Protein AF-A0A936C9P0-F1 (afdb_monomer)

pLDDT: mean 77.78, std 17.89, range [32.5, 94.75]

Foldseek 3Di:
DDDDDPPDLEDPDPPDPDDDDDVVVVVVVQVPDAADPQQKDKDWSDDDDVDTDMDMDGHVVHDDPDDDDPAKDKDAACADWDWDDDPNDTDIHHHPDMDIDHDDPDDD

Radius of gyration: 16.04 Å; Cα contacts (8 Å, |Δi|>4): 122; chains: 1; bounding box: 41×41×41 Å

Mean predicted aligned error: 9.59 Å

Secondary structure (DSSP, 8-state):
--------TT-----SS-----HHHHHHHHHTSPP-TTSEEEEEEEEETTEEEEEEEE-TT--PPP---SS-EEEE--SS-EEEEETTEEEEE-TT-EEEES------

Sequence (108 aa):
MRLETVMSSLDRLLDGQALVLDLAHEHAQMTALLPDKHGRTARTILKSGALRLTLISLAPGGALPDHAASGPITVQAIEGRMQFAVDGVVHDLGPGRSSRSGRTYGTR

Structure (mmCIF, N/CA/C/O backbone):
data_AF-A0A936C9P0-F1
#
_entry.id   AF-A0A936C9P0-F1
#
loop_
_atom_site.group_PDB
_atom_site.id
_atom_site.type_symbol
_atom_site.label_atom_id
_atom_site.label_alt_id
_atom_site.label_comp_id
_atom_site.label_asym_id
_atom_site.label_entity_id
_atom_site.label_seq_id
_atom_site.pdbx_PDB_ins_code
_atom_site.Cartn_x
_atom_site.Cartn_y
_atom_site.Cartn_z
_atom_site.occupancy
_atom_site.B_iso_or_equiv
_atom_site.auth_seq_id
_atom_site.auth_comp_id
_atom_site.auth_asym_id
_atom_site.auth_atom_id
_atom_site.pdbx_PDB_model_num
ATOM 1 N N . MET A 1 1 ? 23.083 8.356 -27.986 1.00 33.69 1 MET A N 1
ATOM 2 C CA . MET A 1 1 ? 22.364 9.099 -26.930 1.00 33.69 1 MET A CA 1
ATOM 3 C C . MET A 1 1 ? 20.883 8.785 -27.094 1.00 33.69 1 MET A C 1
ATOM 5 O O . MET A 1 1 ? 20.274 9.276 -28.033 1.00 33.69 1 MET A O 1
ATOM 9 N N . ARG A 1 2 ? 20.352 7.834 -26.315 1.00 32.50 2 ARG A N 1
ATOM 10 C CA . ARG A 1 2 ? 18.961 7.370 -26.433 1.00 32.50 2 ARG A CA 1
ATOM 11 C C . ARG A 1 2 ? 18.146 8.128 -25.386 1.00 32.50 2 ARG A C 1
ATOM 13 O O . ARG A 1 2 ? 18.476 8.060 -24.210 1.00 32.50 2 ARG A O 1
ATOM 20 N N . LEU A 1 3 ? 17.167 8.908 -25.835 1.00 37.59 3 LEU A N 1
ATOM 21 C CA . LEU A 1 3 ? 16.223 9.607 -24.967 1.00 37.59 3 LEU A CA 1
ATOM 22 C C . LEU A 1 3 ? 15.284 8.559 -24.368 1.00 37.59 3 LEU A C 1
ATOM 24 O O . LEU A 1 3 ? 14.457 7.993 -25.081 1.00 37.59 3 LEU A O 1
ATOM 28 N N . GLU A 1 4 ? 15.449 8.264 -23.082 1.00 39.28 4 GLU A N 1
ATOM 29 C CA . GLU A 1 4 ? 14.466 7.495 -22.327 1.00 39.28 4 GLU A CA 1
ATOM 30 C C . GLU A 1 4 ? 13.259 8.398 -22.090 1.00 39.28 4 GLU A C 1
ATOM 32 O O . GLU A 1 4 ? 13.273 9.313 -21.266 1.00 39.28 4 GLU A O 1
ATOM 37 N N . THR A 1 5 ? 12.221 8.193 -22.896 1.00 47.84 5 THR A N 1
ATOM 38 C CA . THR A 1 5 ? 10.915 8.799 -22.673 1.00 47.84 5 THR A CA 1
ATOM 39 C C . THR A 1 5 ? 10.404 8.311 -21.324 1.00 47.84 5 THR A C 1
ATOM 41 O O . THR A 1 5 ? 10.114 7.128 -21.156 1.00 47.84 5 THR A O 1
ATOM 44 N N . VAL A 1 6 ? 10.306 9.227 -20.361 1.00 48.94 6 VAL A N 1
ATOM 45 C CA . VAL A 1 6 ? 9.665 8.997 -19.065 1.00 48.94 6 VAL A CA 1
ATOM 46 C C . VAL A 1 6 ? 8.197 8.656 -19.331 1.00 48.94 6 VAL A C 1
ATOM 48 O O . VAL A 1 6 ? 7.363 9.538 -19.527 1.00 48.94 6 VAL A O 1
ATOM 51 N N . MET A 1 7 ? 7.886 7.363 -19.423 1.00 40.53 7 MET A N 1
ATOM 52 C CA . MET A 1 7 ? 6.513 6.889 -19.555 1.00 40.53 7 MET A CA 1
ATOM 53 C C . MET A 1 7 ? 5.791 7.123 -18.228 1.00 40.53 7 MET A C 1
ATOM 55 O O . MET A 1 7 ? 6.115 6.512 -17.210 1.00 40.53 7 MET A O 1
ATOM 59 N N . SER A 1 8 ? 4.810 8.026 -18.261 1.00 44.59 8 SER A N 1
ATOM 60 C CA . SER A 1 8 ? 3.874 8.284 -17.167 1.00 44.59 8 SER A CA 1
ATOM 61 C C . SER A 1 8 ? 3.262 6.976 -16.658 1.00 44.59 8 SER A C 1
ATOM 63 O O . SER A 1 8 ? 2.773 6.152 -17.432 1.00 44.59 8 SER A O 1
ATOM 65 N N . SER A 1 9 ? 3.268 6.803 -15.337 1.00 50.53 9 SER A N 1
ATOM 66 C CA . SER A 1 9 ? 2.864 5.591 -14.612 1.00 50.53 9 SER A CA 1
ATOM 67 C C . SER A 1 9 ? 1.372 5.241 -14.740 1.00 50.53 9 SER A C 1
ATOM 69 O O . SER A 1 9 ? 0.931 4.250 -14.166 1.00 50.53 9 SER A O 1
ATOM 71 N N . LEU A 1 10 ? 0.582 6.052 -15.450 1.00 51.34 10 LEU A N 1
ATOM 72 C CA . LEU A 1 10 ? -0.878 5.945 -15.491 1.00 51.34 10 LEU A CA 1
ATOM 73 C C . LEU A 1 10 ? -1.422 5.215 -16.731 1.00 51.34 10 LEU A C 1
ATOM 75 O O . LEU A 1 10 ? -2.502 4.641 -16.632 1.00 51.34 10 LEU A O 1
ATOM 79 N N . ASP A 1 11 ? -0.657 5.138 -17.827 1.00 43.19 11 ASP A N 1
ATOM 80 C CA . ASP A 1 11 ? -1.117 4.594 -19.119 1.00 43.19 11 ASP A CA 1
ATOM 81 C C . ASP A 1 11 ? -0.182 3.502 -19.665 1.00 43.19 11 ASP A C 1
ATOM 83 O O . ASP A 1 11 ? 0.253 3.527 -20.819 1.00 43.19 11 ASP A O 1
ATOM 87 N N . ARG A 1 12 ? 0.170 2.512 -18.836 1.00 53.50 12 ARG A N 1
ATOM 88 C CA . ARG A 1 12 ? 0.876 1.324 -19.340 1.00 53.50 12 ARG A CA 1
ATOM 89 C C . ARG A 1 12 ? -0.158 0.393 -19.988 1.00 53.50 12 ARG A C 1
ATOM 91 O O . ARG A 1 12 ? -0.865 -0.330 -19.288 1.00 53.50 12 ARG A O 1
ATOM 98 N N . LEU A 1 13 ? -0.281 0.466 -21.318 1.00 45.84 13 LEU A N 1
ATOM 99 C CA . LEU A 1 13 ? -1.141 -0.417 -22.113 1.00 45.84 13 LEU A CA 1
ATOM 100 C C . LEU A 1 13 ? -0.815 -1.883 -21.772 1.00 45.84 13 LEU A C 1
ATOM 102 O O . LEU A 1 13 ? 0.344 -2.295 -21.856 1.00 45.84 13 LEU A O 1
ATOM 106 N N . LEU A 1 14 ? -1.822 -2.677 -21.398 1.00 54.19 14 LEU A N 1
ATOM 107 C CA . LEU A 1 14 ? -1.698 -4.135 -21.275 1.00 54.19 14 LEU A CA 1
ATOM 108 C C . LEU A 1 14 ? -1.668 -4.790 -22.667 1.00 54.19 14 LEU A C 1
ATOM 110 O O . LEU A 1 14 ? -2.528 -5.603 -22.988 1.00 54.19 14 LEU A O 1
ATOM 114 N N . ASP A 1 15 ? -0.711 -4.428 -23.515 1.00 51.41 15 ASP A N 1
ATOM 115 C CA . ASP A 1 15 ? -0.646 -4.953 -24.889 1.00 51.41 15 ASP A CA 1
ATOM 116 C C . ASP A 1 15 ? 0.135 -6.283 -24.988 1.00 51.41 15 ASP A C 1
ATOM 118 O O . ASP A 1 15 ? 0.531 -6.724 -26.062 1.00 51.41 15 ASP A O 1
ATOM 122 N N . GLY A 1 16 ? 0.385 -6.945 -23.850 1.00 55.75 16 GLY A N 1
ATOM 123 C CA . GLY A 1 16 ? 1.135 -8.200 -23.763 1.00 55.75 16 GLY A CA 1
ATOM 124 C C . GLY A 1 16 ? 0.504 -9.211 -22.801 1.00 55.75 16 GLY A C 1
ATOM 125 O O . GLY A 1 16 ? -0.244 -8.847 -21.897 1.00 55.75 16 GLY A O 1
ATOM 126 N N . GLN A 1 17 ? 0.837 -10.498 -22.969 1.00 63.88 17 GLN A N 1
ATOM 127 C CA . GLN A 1 17 ? 0.333 -11.608 -22.137 1.00 63.88 17 GLN A CA 1
ATOM 128 C C . GLN A 1 17 ? 0.738 -11.518 -20.651 1.00 63.88 17 GLN A C 1
ATOM 130 O O . GLN A 1 17 ? 0.161 -12.214 -19.818 1.00 63.88 17 GLN A O 1
ATOM 135 N N . ALA A 1 18 ? 1.724 -10.683 -20.309 1.00 67.62 18 ALA A N 1
ATOM 136 C CA . ALA A 1 18 ? 2.198 -10.490 -18.947 1.00 67.62 18 ALA A CA 1
ATOM 137 C C . ALA A 1 18 ? 2.612 -9.034 -18.708 1.00 67.62 18 ALA A C 1
ATOM 139 O O . ALA A 1 18 ? 3.159 -8.372 -19.589 1.00 67.62 18 ALA A O 1
ATOM 140 N N . LEU A 1 19 ? 2.399 -8.568 -17.478 1.00 76.44 19 LEU A N 1
ATOM 141 C CA . LEU A 1 19 ? 2.911 -7.296 -16.987 1.00 76.44 19 LEU A CA 1
ATOM 142 C C . LEU A 1 19 ? 3.976 -7.569 -15.926 1.00 76.44 19 LEU A C 1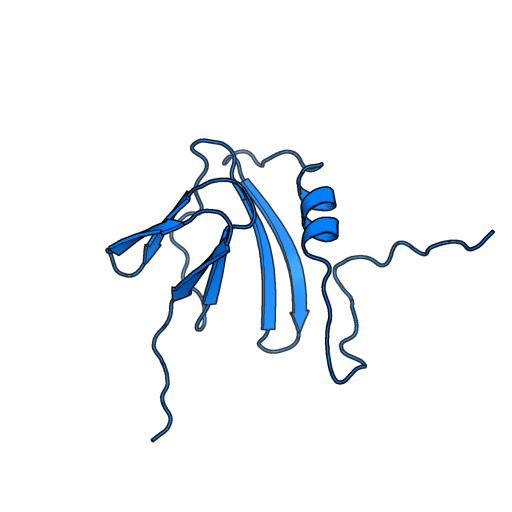
ATOM 144 O O . LEU A 1 19 ? 3.708 -8.248 -14.936 1.00 76.44 19 LEU A O 1
ATOM 148 N N . VAL A 1 20 ? 5.159 -6.990 -16.115 1.00 80.50 20 VAL A N 1
ATOM 149 C CA . VAL A 1 20 ? 6.242 -7.012 -15.127 1.00 80.50 20 VAL A CA 1
ATOM 150 C C . VAL A 1 20 ? 6.435 -5.600 -14.586 1.00 80.50 20 VAL A C 1
ATOM 152 O O . VAL A 1 20 ? 6.562 -4.641 -15.350 1.00 80.50 20 VAL A O 1
ATOM 155 N N . LEU A 1 21 ? 6.432 -5.475 -13.259 1.00 82.81 21 LEU A N 1
ATOM 156 C CA . LEU A 1 21 ? 6.672 -4.223 -12.549 1.00 82.81 21 LEU A CA 1
ATOM 157 C C . LEU A 1 21 ? 7.905 -4.382 -11.666 1.00 82.81 21 LEU A C 1
ATOM 159 O O . LEU A 1 21 ? 7.979 -5.307 -10.858 1.00 82.81 21 LEU A O 1
ATOM 163 N N . ASP A 1 22 ? 8.850 -3.459 -11.804 1.00 86.75 22 ASP A N 1
ATOM 164 C CA . ASP A 1 22 ? 9.969 -3.335 -10.878 1.00 86.75 22 ASP A CA 1
ATOM 165 C C . ASP A 1 22 ? 9.506 -2.545 -9.648 1.00 86.75 22 ASP A C 1
ATOM 167 O O . ASP A 1 22 ? 9.488 -1.313 -9.636 1.00 86.75 22 ASP A O 1
ATOM 171 N N . LEU A 1 23 ? 9.092 -3.267 -8.605 1.00 86.50 23 LEU A N 1
ATOM 172 C CA . LEU A 1 23 ? 8.627 -2.649 -7.364 1.00 86.50 23 LEU A CA 1
ATOM 173 C C . LEU A 1 23 ? 9.726 -1.848 -6.656 1.00 86.50 23 LEU A C 1
ATOM 175 O O . LEU A 1 23 ? 9.393 -0.903 -5.944 1.00 86.50 23 LEU A O 1
ATOM 179 N N . ALA A 1 24 ? 11.006 -2.183 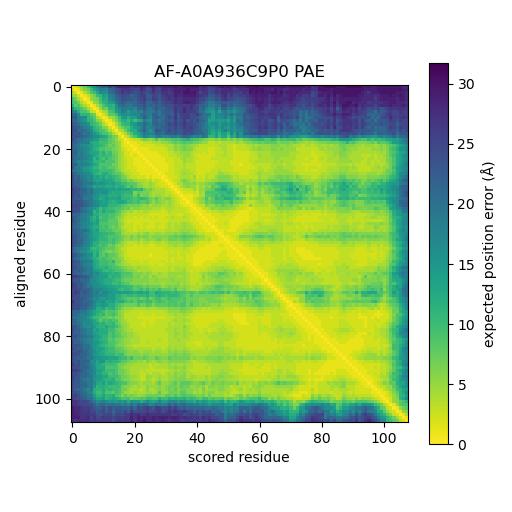-6.848 1.00 86.44 24 ALA A N 1
ATOM 180 C CA . ALA A 1 24 ? 12.108 -1.441 -6.243 1.00 86.44 24 ALA A CA 1
ATOM 181 C C . ALA A 1 24 ? 12.269 -0.070 -6.912 1.00 86.44 24 ALA A C 1
ATOM 183 O O . ALA A 1 24 ? 12.387 0.943 -6.217 1.00 86.44 24 ALA A O 1
ATOM 184 N N . HIS A 1 25 ? 12.188 -0.020 -8.246 1.00 87.94 25 HIS A N 1
ATOM 185 C CA . HIS A 1 25 ? 12.158 1.243 -8.982 1.00 87.94 25 HIS A CA 1
ATOM 186 C C . HIS A 1 25 ? 10.953 2.099 -8.573 1.00 87.94 25 HIS A C 1
ATOM 188 O O . HIS A 1 25 ? 11.103 3.272 -8.228 1.00 87.94 25 HIS A O 1
ATOM 194 N N . GLU A 1 26 ? 9.754 1.513 -8.548 1.00 89.12 26 GLU A N 1
ATOM 195 C CA . GLU A 1 26 ? 8.537 2.243 -8.187 1.00 89.12 26 GLU A CA 1
ATOM 196 C C . GLU A 1 26 ? 8.574 2.757 -6.737 1.00 89.12 26 GLU A C 1
ATOM 198 O O . GLU A 1 26 ? 8.145 3.885 -6.470 1.00 89.12 26 GLU A O 1
ATOM 203 N N . HIS A 1 27 ? 9.138 1.967 -5.819 1.00 86.88 27 HIS A N 1
ATOM 204 C CA . HIS A 1 27 ? 9.381 2.358 -4.434 1.00 86.88 27 HIS A CA 1
ATOM 205 C C . HIS A 1 27 ? 10.339 3.554 -4.330 1.00 86.88 27 HIS A C 1
ATOM 207 O O . HIS A 1 27 ? 10.009 4.536 -3.666 1.00 86.88 27 HIS A O 1
ATOM 213 N N . ALA A 1 28 ? 11.471 3.535 -5.041 1.00 87.56 28 ALA A N 1
ATOM 214 C CA . ALA A 1 28 ? 12.419 4.652 -5.054 1.00 87.56 28 ALA A CA 1
ATOM 215 C C . ALA A 1 28 ? 11.790 5.957 -5.580 1.00 87.56 28 ALA A C 1
ATOM 217 O O . ALA A 1 28 ? 12.091 7.045 -5.098 1.00 87.56 28 ALA A O 1
ATOM 218 N N . GLN A 1 29 ? 10.864 5.859 -6.537 1.00 85.38 29 GLN A N 1
ATOM 219 C CA . GLN A 1 29 ? 10.100 7.013 -7.020 1.00 85.38 29 GLN A CA 1
ATOM 220 C C . GLN A 1 29 ? 9.062 7.516 -5.997 1.00 85.38 29 GLN A C 1
ATOM 222 O O . GLN A 1 29 ? 8.594 8.646 -6.108 1.00 85.38 29 GLN A O 1
ATOM 227 N N . MET A 1 30 ? 8.624 6.678 -5.051 1.00 86.19 30 MET A N 1
ATOM 228 C CA . MET A 1 30 ? 7.659 7.052 -4.009 1.00 86.19 30 MET A CA 1
ATOM 229 C C . MET A 1 30 ? 8.334 7.762 -2.834 1.00 86.19 30 MET A C 1
ATOM 231 O O . MET A 1 30 ? 7.772 8.716 -2.305 1.00 86.19 30 MET A O 1
ATOM 235 N N . THR A 1 31 ? 9.527 7.323 -2.424 1.00 80.44 31 THR A N 1
ATOM 236 C CA . THR A 1 31 ? 10.247 7.900 -1.273 1.00 80.44 31 THR A CA 1
ATOM 237 C C . THR A 1 31 ? 1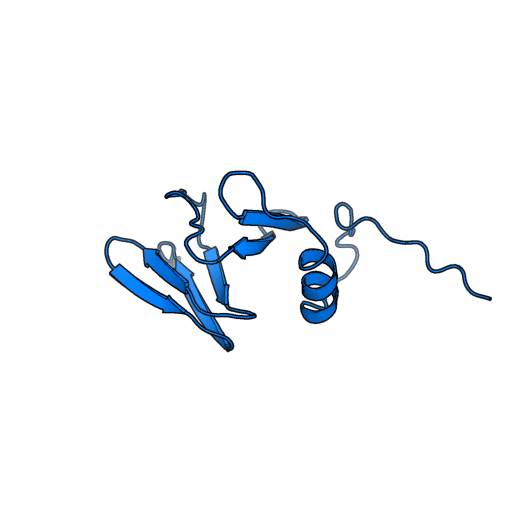0.643 9.363 -1.478 1.00 80.44 31 THR A C 1
ATOM 239 O O . THR A 1 31 ? 10.843 10.085 -0.507 1.00 80.44 31 THR A O 1
ATOM 242 N N . ALA A 1 32 ? 10.692 9.827 -2.728 1.00 78.12 32 ALA A N 1
ATOM 243 C CA . ALA A 1 32 ? 10.903 11.231 -3.070 1.00 78.12 32 ALA A CA 1
ATOM 244 C C . ALA A 1 32 ? 9.674 12.134 -2.818 1.00 78.12 32 ALA A C 1
ATOM 246 O O . ALA A 1 32 ? 9.791 13.357 -2.891 1.00 78.12 32 ALA A O 1
ATOM 247 N N . LEU A 1 33 ? 8.493 11.564 -2.552 1.00 79.31 33 LEU A N 1
ATOM 248 C CA . LEU A 1 33 ? 7.259 12.318 -2.336 1.00 79.31 33 LEU A CA 1
ATOM 249 C C . LEU A 1 33 ? 7.052 12.626 -0.850 1.00 79.31 33 LEU A C 1
ATOM 251 O O . LEU A 1 33 ? 7.147 11.746 0.004 1.00 79.31 33 LEU A O 1
ATOM 255 N N . LEU A 1 34 ? 6.692 13.874 -0.548 1.00 77.00 34 LEU A N 1
ATOM 256 C CA . LEU A 1 34 ? 6.319 14.273 0.808 1.00 77.00 34 LEU A CA 1
ATOM 257 C C . LEU A 1 34 ? 4.979 13.627 1.214 1.00 77.00 34 LEU A C 1
ATOM 259 O O . LEU A 1 34 ? 4.064 13.589 0.385 1.00 77.00 34 LEU A O 1
ATOM 263 N N . PRO A 1 35 ? 4.836 13.154 2.467 1.00 81.19 35 PRO A N 1
ATOM 264 C CA . PRO A 1 35 ? 3.553 12.718 3.011 1.00 81.19 35 PRO A CA 1
ATOM 265 C C . PRO A 1 35 ? 2.508 13.836 2.976 1.00 81.19 35 PRO A C 1
ATOM 267 O O . PRO A 1 35 ? 2.830 15.010 3.171 1.00 81.19 35 PRO A O 1
ATOM 270 N N . ASP A 1 36 ? 1.243 13.471 2.776 1.00 80.44 36 ASP A N 1
ATOM 271 C CA . ASP A 1 36 ? 0.119 14.385 2.949 1.00 80.44 36 ASP A CA 1
ATOM 272 C C . ASP A 1 36 ? -0.060 14.791 4.429 1.00 80.44 36 ASP A C 1
ATOM 274 O O . ASP A 1 36 ? 0.634 14.326 5.337 1.00 80.44 36 ASP A O 1
ATOM 278 N N . LYS A 1 37 ? -1.047 15.654 4.700 1.00 78.38 37 LYS A N 1
ATOM 279 C CA . LYS A 1 37 ? -1.375 16.122 6.061 1.00 78.38 37 LYS A CA 1
ATOM 280 C C . LYS A 1 37 ? -1.786 15.010 7.043 1.00 78.38 37 LYS A C 1
ATOM 282 O O . LYS A 1 37 ? -1.930 15.282 8.230 1.00 78.38 37 LYS A O 1
ATOM 287 N N . HIS A 1 38 ? -2.019 13.792 6.559 1.00 79.75 38 HIS A N 1
ATOM 288 C CA . HIS A 1 38 ? -2.351 12.608 7.350 1.00 79.75 38 HIS A CA 1
ATOM 289 C C . HIS A 1 38 ? -1.164 11.640 7.474 1.00 79.75 38 HIS A C 1
ATOM 291 O O . HIS A 1 38 ? -1.326 10.530 7.981 1.00 79.75 38 HIS A O 1
ATOM 297 N N . GLY A 1 39 ? 0.026 12.051 7.028 1.00 84.81 39 GLY A N 1
ATOM 298 C CA . GLY A 1 39 ? 1.238 11.251 7.117 1.00 84.81 39 GLY A CA 1
ATOM 299 C C . GLY A 1 39 ? 1.257 10.090 6.130 1.00 84.81 39 GLY A C 1
ATOM 300 O O . GLY A 1 39 ? 1.882 9.075 6.427 1.00 84.81 39 GLY A O 1
ATOM 301 N N . ARG A 1 40 ? 0.588 10.192 4.974 1.00 88.69 40 ARG A N 1
ATOM 302 C CA . ARG A 1 40 ? 0.658 9.152 3.935 1.00 88.69 40 ARG A CA 1
ATOM 303 C C . ARG A 1 40 ? 0.868 9.707 2.535 1.00 88.69 40 ARG A C 1
ATOM 305 O O . ARG A 1 40 ? 0.450 10.817 2.226 1.00 88.69 40 ARG A O 1
ATOM 312 N N . THR A 1 41 ? 1.400 8.869 1.658 1.00 90.69 41 THR A N 1
ATOM 313 C CA . THR A 1 41 ? 1.409 9.100 0.208 1.00 90.69 41 THR A CA 1
ATOM 314 C C . THR A 1 41 ? 0.939 7.837 -0.487 1.00 90.69 41 THR A C 1
ATOM 316 O O . THR A 1 41 ? 1.346 6.740 -0.115 1.00 90.69 41 THR A O 1
ATOM 319 N N . ALA A 1 42 ? 0.083 7.965 -1.499 1.00 90.06 42 ALA A N 1
ATOM 320 C CA . ALA A 1 42 ? -0.383 6.830 -2.284 1.00 90.06 42 ALA A CA 1
ATOM 321 C C . ALA A 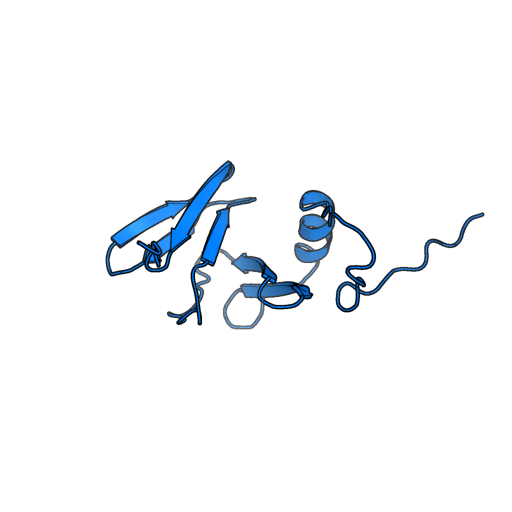1 42 ? -0.278 7.124 -3.781 1.00 90.06 42 ALA A C 1
ATOM 323 O O . ALA A 1 42 ? -0.639 8.208 -4.238 1.00 90.06 42 ALA A O 1
ATOM 324 N N . ARG A 1 43 ? 0.172 6.134 -4.553 1.00 89.75 43 ARG A N 1
ATOM 325 C CA . ARG A 1 43 ? 0.278 6.202 -6.014 1.00 89.75 43 ARG A CA 1
ATOM 326 C C . ARG A 1 43 ? -0.232 4.901 -6.600 1.00 89.75 43 ARG A C 1
ATOM 328 O O . ARG A 1 43 ? 0.272 3.825 -6.288 1.00 89.75 43 ARG A O 1
ATOM 335 N N . THR A 1 44 ? -1.240 4.996 -7.457 1.00 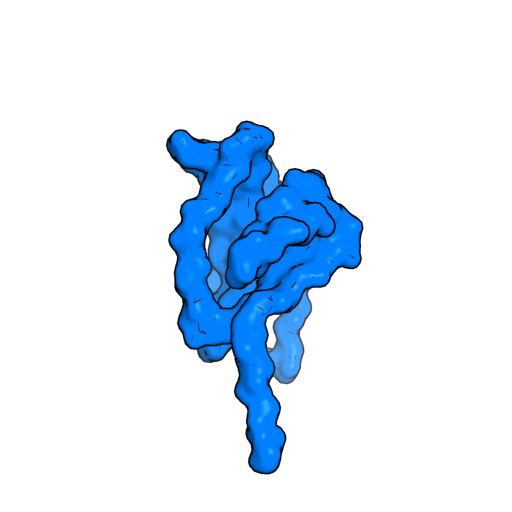90.62 44 THR A N 1
ATOM 336 C CA . THR A 1 44 ? -1.672 3.847 -8.258 1.00 90.62 44 THR A CA 1
ATOM 337 C C . THR A 1 44 ? -0.727 3.719 -9.442 1.00 90.62 44 THR A C 1
ATOM 339 O O . THR A 1 44 ? -0.627 4.651 -10.232 1.00 90.62 44 THR A O 1
ATOM 342 N N . ILE A 1 45 ? -0.021 2.592 -9.525 1.00 90.19 45 ILE A N 1
ATOM 343 C CA . ILE A 1 45 ? 0.975 2.303 -10.573 1.00 90.19 45 ILE A CA 1
ATOM 344 C C . ILE A 1 45 ? 0.428 1.371 -11.659 1.00 90.19 45 ILE A C 1
ATOM 346 O O . ILE A 1 45 ? 1.056 1.174 -12.692 1.00 90.19 45 ILE A O 1
ATOM 350 N N . LEU A 1 46 ? -0.749 0.785 -11.422 1.00 87.50 46 LEU A N 1
ATOM 351 C CA . LEU A 1 46 ? -1.476 -0.001 -12.407 1.00 87.50 46 LEU A CA 1
ATOM 352 C C . LEU A 1 46 ? -2.975 0.101 -12.160 1.00 87.50 46 LEU A C 1
ATOM 354 O O . LEU A 1 46 ? -3.451 -0.120 -11.042 1.00 87.50 46 LEU A O 1
ATOM 358 N N . LYS A 1 47 ? -3.723 0.347 -13.231 1.00 87.44 47 LYS A N 1
ATOM 359 C CA . LYS A 1 47 ? -5.173 0.194 -13.269 1.00 87.44 47 LYS A CA 1
ATOM 360 C C . LYS A 1 47 ? -5.545 -0.471 -14.586 1.00 87.44 47 LYS A C 1
ATOM 362 O O . LYS A 1 47 ? -5.493 0.172 -15.627 1.00 87.44 47 LYS A O 1
ATOM 367 N N . SER A 1 48 ? -5.921 -1.743 -14.539 1.00 82.88 48 SER A N 1
ATOM 368 C CA . SER A 1 48 ? -6.383 -2.446 -15.729 1.00 82.88 48 SER A CA 1
ATOM 369 C C . SER A 1 48 ? -7.430 -3.505 -15.412 1.00 82.88 48 SER A C 1
ATOM 371 O O . SER A 1 48 ? -7.178 -4.454 -14.669 1.00 82.88 48 SER A O 1
ATOM 373 N N . GLY A 1 49 ? -8.625 -3.333 -15.979 1.00 82.94 49 GLY A N 1
ATOM 374 C CA . GLY A 1 49 ? -9.779 -4.170 -15.666 1.00 82.94 49 GLY A CA 1
ATOM 375 C C . GLY A 1 49 ? -10.023 -4.244 -14.155 1.00 82.94 49 GLY A C 1
ATOM 376 O O . GLY A 1 49 ? -10.108 -3.220 -13.474 1.00 82.94 49 GLY A O 1
ATOM 377 N N . ALA A 1 50 ? -10.105 -5.468 -13.633 1.00 81.75 50 ALA A N 1
ATOM 378 C CA . ALA A 1 50 ? -10.265 -5.732 -12.203 1.00 81.75 50 ALA A CA 1
ATOM 379 C C . ALA A 1 50 ? -8.961 -5.586 -11.392 1.00 81.75 50 ALA A C 1
ATOM 381 O O . ALA A 1 50 ? -9.008 -5.566 -10.162 1.00 81.75 50 ALA A O 1
ATOM 382 N N . LEU A 1 51 ? -7.801 -5.481 -12.049 1.00 83.94 51 LEU A N 1
ATOM 383 C CA . LEU A 1 51 ? -6.507 -5.380 -11.386 1.00 83.94 51 LEU A CA 1
ATOM 384 C C . LEU A 1 51 ? -6.157 -3.916 -11.101 1.00 83.94 51 LEU A C 1
ATOM 386 O O . LEU A 1 51 ? -6.078 -3.072 -11.999 1.00 83.94 51 LEU A O 1
ATOM 390 N N . ARG A 1 52 ? -5.889 -3.623 -9.830 1.00 88.31 52 ARG A N 1
ATOM 391 C CA . ARG A 1 52 ? -5.333 -2.349 -9.380 1.00 88.31 52 ARG A CA 1
ATOM 392 C C . ARG A 1 52 ? -4.142 -2.620 -8.479 1.00 88.31 52 ARG A C 1
ATOM 394 O O . ARG A 1 52 ? -4.257 -3.412 -7.549 1.00 88.31 52 ARG A O 1
ATOM 401 N N . LEU A 1 53 ? -3.036 -1.926 -8.729 1.00 91.06 53 LEU A N 1
ATOM 402 C CA . LEU A 1 53 ? -1.879 -1.933 -7.844 1.00 91.06 53 LEU A CA 1
ATOM 403 C C . LEU A 1 53 ? -1.584 -0.513 -7.375 1.00 91.06 53 LEU A C 1
ATOM 405 O O . LEU A 1 53 ? -1.365 0.396 -8.180 1.00 91.06 53 LEU A O 1
ATOM 409 N N . THR A 1 54 ? -1.576 -0.339 -6.060 1.00 92.06 54 THR A N 1
ATOM 410 C CA . THR A 1 54 ? -1.331 0.942 -5.407 1.00 92.06 54 THR A CA 1
ATOM 411 C C . THR A 1 54 ? -0.184 0.775 -4.427 1.00 92.06 54 THR A C 1
ATOM 413 O O . THR A 1 54 ? -0.239 -0.080 -3.548 1.00 92.06 54 THR A O 1
ATOM 416 N N . LEU A 1 55 ? 0.847 1.603 -4.579 1.00 93.06 55 LEU A N 1
ATOM 417 C CA . LEU A 1 55 ? 1.892 1.760 -3.579 1.00 93.06 55 LEU A CA 1
ATOM 418 C C . LEU A 1 55 ? 1.447 2.804 -2.564 1.00 93.06 55 LEU A C 1
ATOM 420 O O . LEU A 1 55 ? 0.925 3.856 -2.940 1.00 93.06 55 LEU A O 1
ATOM 424 N N . ILE A 1 56 ? 1.664 2.504 -1.290 1.00 92.06 56 ILE A N 1
ATOM 425 C CA . ILE A 1 56 ? 1.314 3.372 -0.171 1.00 92.06 56 ILE A CA 1
ATOM 426 C C . ILE A 1 56 ? 2.544 3.490 0.722 1.00 92.06 56 ILE A C 1
ATOM 428 O O . ILE A 1 56 ? 3.124 2.480 1.111 1.00 92.06 56 ILE A O 1
ATOM 432 N N . SER A 1 57 ? 2.916 4.723 1.045 1.00 91.69 57 SER A N 1
ATOM 433 C CA . SER A 1 57 ? 3.876 5.048 2.091 1.00 91.69 57 SER A CA 1
ATOM 434 C C . SER A 1 57 ? 3.127 5.637 3.279 1.00 91.69 57 SER A C 1
ATOM 436 O O . SER A 1 57 ? 2.241 6.478 3.099 1.00 91.69 57 SER A O 1
ATOM 438 N N . LEU A 1 58 ? 3.470 5.182 4.480 1.00 90.75 5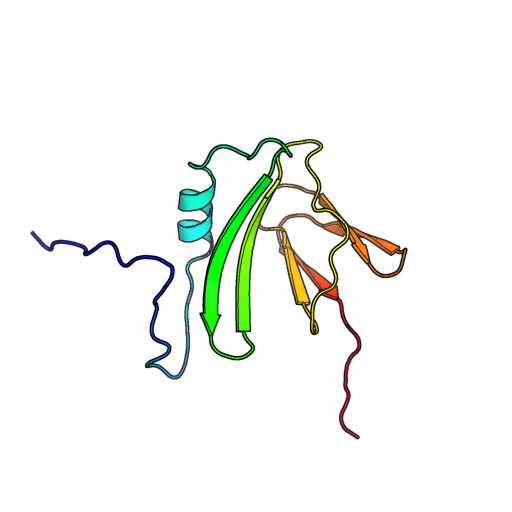8 LEU A N 1
ATOM 439 C CA . LEU A 1 58 ? 2.959 5.696 5.745 1.00 90.75 58 LEU A CA 1
ATOM 440 C C . LEU A 1 58 ? 4.149 6.217 6.552 1.00 90.75 58 LEU A C 1
ATOM 442 O O . LEU A 1 58 ? 5.111 5.488 6.792 1.00 90.75 58 LEU A O 1
ATOM 446 N N . ALA A 1 59 ? 4.079 7.472 6.981 1.00 89.38 59 ALA A N 1
ATOM 447 C CA . ALA A 1 59 ? 4.992 8.016 7.973 1.00 89.38 59 ALA A CA 1
ATOM 448 C C . ALA A 1 59 ? 4.769 7.318 9.331 1.00 89.38 59 ALA A C 1
ATOM 450 O O . ALA A 1 59 ? 3.697 6.752 9.564 1.00 89.38 59 ALA A O 1
ATOM 451 N N . PRO A 1 60 ? 5.735 7.370 10.265 1.00 86.81 60 PRO A N 1
ATOM 452 C CA . PRO A 1 60 ? 5.530 6.868 11.621 1.00 86.81 60 PRO A CA 1
ATOM 453 C C . PRO A 1 60 ? 4.275 7.470 12.269 1.00 86.81 60 PRO A C 1
ATOM 455 O O . PRO A 1 60 ? 4.104 8.686 12.292 1.00 86.81 60 PRO A O 1
ATOM 458 N N . GLY A 1 61 ? 3.383 6.613 12.772 1.00 86.06 61 GLY A N 1
ATOM 459 C CA . GLY A 1 61 ? 2.084 7.021 13.327 1.00 86.06 61 GLY A CA 1
ATOM 460 C C . GLY A 1 61 ? 1.014 7.375 12.283 1.00 86.06 61 GLY A C 1
ATOM 461 O O . GLY A 1 61 ? -0.139 7.589 12.649 1.00 86.06 61 GLY A O 1
ATOM 462 N N . GLY A 1 62 ? 1.367 7.403 10.997 1.00 85.44 62 GLY A N 1
ATOM 463 C CA . GLY A 1 62 ? 0.422 7.512 9.894 1.00 85.44 62 GLY A CA 1
ATOM 464 C C . GLY A 1 62 ? -0.441 6.257 9.783 1.00 85.44 62 GLY A C 1
ATOM 465 O O . GLY A 1 62 ? 0.005 5.141 10.055 1.00 85.44 62 GLY A O 1
ATOM 466 N N . ALA A 1 63 ? -1.688 6.440 9.363 1.00 86.31 63 ALA A N 1
ATOM 467 C CA . ALA A 1 63 ? -2.645 5.355 9.210 1.00 86.31 63 ALA A CA 1
ATOM 468 C C . ALA A 1 63 ? -3.434 5.507 7.911 1.00 86.31 63 ALA A C 1
ATOM 470 O O . ALA A 1 63 ? -3.686 6.614 7.427 1.00 86.31 63 ALA A O 1
ATOM 471 N N . LEU A 1 64 ? -3.867 4.374 7.360 1.00 85.25 64 LEU A N 1
ATOM 472 C CA . LEU A 1 64 ? -4.957 4.367 6.398 1.00 85.25 64 LEU A CA 1
ATOM 473 C C . LEU A 1 64 ? -6.263 4.250 7.188 1.00 85.25 64 LEU A C 1
ATOM 475 O O . LEU A 1 64 ? -6.393 3.291 7.947 1.00 85.25 64 LEU A O 1
ATOM 479 N N . PRO A 1 65 ? -7.223 5.176 7.025 1.00 81.88 65 PRO A N 1
ATOM 480 C CA . PRO A 1 65 ? -8.553 4.987 7.583 1.00 81.88 65 PRO A CA 1
ATOM 481 C C . PRO A 1 65 ? -9.166 3.674 7.095 1.00 81.88 65 PRO A C 1
ATOM 483 O O . PRO A 1 65 ? -8.832 3.195 6.000 1.00 81.88 65 PRO A O 1
ATOM 486 N N . ASP A 1 66 ? -10.092 3.137 7.888 1.00 81.50 66 ASP A N 1
ATOM 487 C CA . ASP A 1 66 ? -10.883 1.977 7.496 1.00 81.50 66 ASP A CA 1
ATOM 488 C C . ASP A 1 66 ? -11.483 2.213 6.112 1.00 81.50 66 ASP A C 1
ATOM 490 O O . ASP A 1 66 ? -12.128 3.229 5.834 1.00 81.50 66 ASP A O 1
ATOM 494 N N . HIS A 1 67 ? -11.205 1.278 5.211 1.00 75.19 67 HIS A N 1
ATOM 495 C CA . HIS A 1 67 ? -11.599 1.370 3.819 1.00 75.19 67 HIS A CA 1
ATOM 496 C C . HIS A 1 67 ? -12.182 0.037 3.377 1.00 75.19 67 HIS A C 1
ATOM 498 O O . HIS A 1 67 ? -11.614 -1.029 3.607 1.00 75.19 67 HIS A O 1
ATOM 504 N N . ALA A 1 68 ? -13.331 0.106 2.712 1.00 78.00 68 ALA A N 1
ATOM 505 C CA . ALA A 1 68 ? -13.908 -1.048 2.052 1.00 78.00 68 ALA A CA 1
ATOM 506 C C . ALA A 1 68 ? -13.266 -1.209 0.671 1.00 78.00 68 ALA A C 1
ATOM 508 O O . ALA A 1 68 ? -13.250 -0.276 -0.137 1.00 78.00 68 ALA A O 1
ATOM 509 N N . ALA A 1 69 ? -12.762 -2.405 0.383 1.00 79.00 69 ALA A N 1
ATOM 510 C CA . ALA A 1 69 ? -12.406 -2.792 -0.972 1.00 79.00 69 ALA A CA 1
ATOM 511 C C . ALA A 1 69 ? -13.616 -3.438 -1.660 1.00 79.00 69 ALA A C 1
ATOM 513 O O . ALA A 1 69 ? -14.338 -4.231 -1.060 1.00 79.00 69 ALA A O 1
ATOM 514 N N . SER A 1 70 ? -13.825 -3.136 -2.943 1.00 79.38 70 SER A N 1
ATOM 515 C CA . SER A 1 70 ? -14.924 -3.697 -3.749 1.00 79.38 70 SER A CA 1
ATOM 516 C C . SER A 1 70 ? -14.750 -5.184 -4.091 1.00 79.38 70 SER A C 1
ATOM 518 O O . SER A 1 70 ? -15.584 -5.764 -4.779 1.00 79.38 70 SER A O 1
ATOM 520 N N . GLY A 1 71 ? -13.648 -5.795 -3.662 1.00 84.38 71 GLY A N 1
ATOM 521 C CA . GLY A 1 71 ? -13.291 -7.182 -3.917 1.00 84.38 71 GLY A CA 1
ATOM 522 C C . GLY A 1 71 ? -12.087 -7.594 -3.068 1.00 84.38 71 GLY A C 1
ATOM 523 O O . GLY A 1 71 ? -11.604 -6.791 -2.265 1.00 84.38 71 GLY A O 1
ATOM 524 N N . PRO A 1 72 ? -11.599 -8.836 -3.226 1.00 86.44 72 PRO A N 1
ATOM 525 C CA . PRO A 1 72 ? -10.425 -9.302 -2.507 1.00 86.44 72 PRO A CA 1
ATOM 526 C C . PRO A 1 72 ? -9.198 -8.439 -2.805 1.00 86.44 72 PRO A C 1
ATOM 528 O O . PRO A 1 72 ? -8.968 -8.059 -3.954 1.00 86.44 72 PRO A O 1
ATOM 531 N N . ILE A 1 73 ? -8.395 -8.175 -1.780 1.00 89.69 73 ILE A N 1
ATOM 532 C CA . ILE A 1 73 ? -7.140 -7.431 -1.895 1.00 89.69 73 ILE A CA 1
ATOM 533 C C . ILE A 1 73 ? -5.991 -8.224 -1.291 1.00 89.69 73 ILE A C 1
ATOM 535 O O . ILE A 1 73 ? -6.179 -9.027 -0.376 1.00 89.69 73 ILE A O 1
ATOM 539 N N . THR A 1 74 ? -4.791 -7.940 -1.781 1.00 91.62 74 THR A N 1
ATOM 540 C CA . THR A 1 74 ? -3.538 -8.386 -1.178 1.00 91.62 74 THR A CA 1
ATOM 541 C C . THR A 1 74 ? -2.767 -7.157 -0.721 1.00 91.62 74 THR A C 1
ATOM 543 O O . THR A 1 74 ? -2.632 -6.195 -1.475 1.00 91.62 74 THR A O 1
ATOM 546 N N . VAL A 1 75 ? -2.254 -7.199 0.504 1.00 92.19 75 VAL A N 1
ATOM 547 C CA . VAL A 1 75 ? -1.381 -6.175 1.080 1.00 92.19 75 VAL A CA 1
ATOM 548 C C . VAL A 1 75 ? -0.028 -6.814 1.349 1.00 92.19 75 VAL A C 1
ATOM 550 O O . VAL A 1 75 ? 0.053 -7.833 2.031 1.00 92.19 75 VAL A O 1
ATOM 553 N N . GLN A 1 76 ? 1.036 -6.223 0.814 1.00 93.00 76 GLN A N 1
ATOM 554 C CA . GLN A 1 76 ? 2.410 -6.670 1.020 1.00 93.00 76 GLN A CA 1
ATOM 555 C C . GLN A 1 76 ? 3.223 -5.522 1.605 1.00 93.00 76 GLN A C 1
ATOM 557 O O . GLN A 1 76 ? 3.254 -4.431 1.037 1.00 93.00 76 GLN A O 1
ATOM 562 N N . ALA A 1 77 ? 3.905 -5.780 2.719 1.00 92.75 77 ALA A N 1
ATOM 563 C CA . ALA A 1 77 ? 4.891 -4.843 3.235 1.00 92.75 77 ALA A CA 1
ATOM 564 C C . ALA A 1 77 ? 6.198 -5.019 2.447 1.00 92.75 77 ALA A C 1
ATOM 566 O O . ALA A 1 77 ? 6.750 -6.121 2.370 1.00 92.75 77 ALA A O 1
ATOM 567 N N . ILE A 1 78 ? 6.657 -3.931 1.829 1.00 90.81 78 ILE A N 1
ATOM 568 C CA . ILE A 1 78 ? 7.900 -3.882 1.045 1.00 90.81 78 ILE A CA 1
ATOM 569 C C . ILE A 1 78 ? 9.049 -3.394 1.935 1.00 90.81 78 ILE A C 1
ATOM 571 O O . ILE A 1 78 ? 10.097 -4.027 1.991 1.00 90.81 78 ILE A O 1
ATOM 575 N N . GLU A 1 79 ? 8.814 -2.321 2.691 1.00 90.31 79 GLU A N 1
ATOM 576 C CA . GLU A 1 79 ? 9.735 -1.753 3.675 1.00 90.31 79 GLU A CA 1
ATOM 577 C C . GLU A 1 79 ? 8.976 -1.412 4.966 1.00 90.31 79 GLU A C 1
ATOM 579 O O . GLU A 1 79 ? 7.761 -1.204 4.956 1.00 90.31 79 GLU A O 1
ATOM 584 N N . GLY A 1 80 ? 9.699 -1.359 6.086 1.00 91.56 80 GLY A N 1
ATOM 585 C CA . GLY A 1 80 ? 9.140 -0.960 7.370 1.00 91.56 80 GLY A CA 1
ATOM 586 C C . GLY A 1 80 ? 8.204 -2.011 7.959 1.00 91.56 80 GLY A C 1
ATOM 587 O O . GLY A 1 80 ? 8.198 -3.174 7.558 1.00 91.56 80 GLY A O 1
ATOM 588 N N . ARG A 1 81 ? 7.446 -1.616 8.981 1.00 93.44 81 ARG A N 1
ATOM 589 C CA . ARG A 1 81 ? 6.476 -2.482 9.655 1.00 93.44 81 ARG A CA 1
ATOM 590 C C . ARG A 1 81 ? 5.187 -1.720 9.907 1.00 93.44 81 ARG A C 1
ATOM 592 O O . ARG A 1 81 ? 5.231 -0.535 10.223 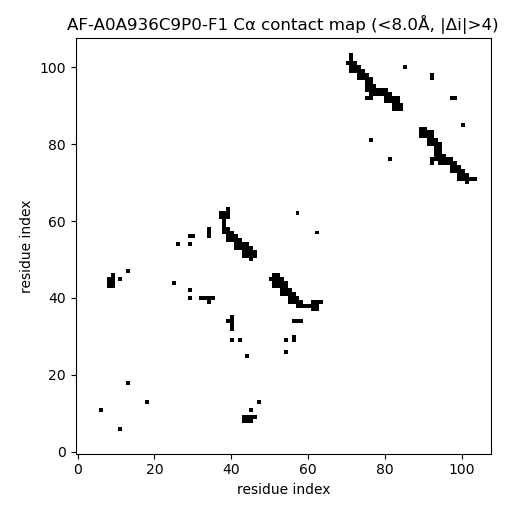1.00 93.44 81 ARG A O 1
ATOM 599 N N . MET A 1 82 ? 4.062 -2.413 9.792 1.00 93.31 82 MET A N 1
ATOM 600 C CA . MET A 1 82 ? 2.736 -1.865 10.062 1.00 93.31 82 MET A CA 1
ATOM 601 C C . MET A 1 82 ? 1.845 -2.902 10.736 1.00 93.31 82 MET A C 1
ATOM 603 O O . MET A 1 82 ? 1.991 -4.104 10.513 1.00 93.31 82 MET A O 1
ATOM 607 N N . GLN A 1 83 ? 0.883 -2.412 11.510 1.00 94.25 83 GLN A N 1
ATOM 608 C CA . GLN A 1 83 ? -0.254 -3.210 11.946 1.00 94.25 83 GLN A CA 1
ATOM 609 C C . GLN A 1 83 ? -1.327 -3.151 10.860 1.00 94.25 83 GLN A C 1
ATOM 611 O O . GLN A 1 83 ? -1.712 -2.071 10.408 1.00 94.25 83 GLN A O 1
ATOM 616 N N . PHE A 1 84 ? -1.796 -4.315 10.427 1.00 92.19 84 PHE A N 1
ATOM 617 C CA . PHE A 1 84 ? -2.875 -4.452 9.460 1.00 92.19 84 PHE A CA 1
ATOM 618 C C . PHE A 1 84 ? -4.086 -5.084 10.136 1.00 92.19 84 PHE A C 1
ATOM 620 O O . PHE A 1 84 ? -4.030 -6.245 10.537 1.00 92.19 84 PHE A O 1
ATOM 627 N N . ALA A 1 85 ? -5.170 -4.321 10.260 1.00 91.44 85 ALA A N 1
ATOM 628 C CA . ALA A 1 85 ? -6.422 -4.794 10.832 1.00 91.44 85 ALA A CA 1
ATOM 629 C C . ALA A 1 85 ? -7.406 -5.208 9.728 1.00 91.44 85 ALA A C 1
ATOM 631 O O . ALA A 1 85 ? -7.629 -4.463 8.773 1.00 91.44 85 ALA A O 1
ATOM 632 N N . VAL A 1 86 ? -8.008 -6.388 9.866 1.00 89.44 86 VAL A N 1
ATOM 633 C CA . VAL A 1 86 ? -9.080 -6.889 8.996 1.00 89.44 86 VAL A CA 1
ATOM 634 C C . VAL A 1 86 ? -10.055 -7.718 9.824 1.00 89.44 86 VAL A C 1
ATOM 636 O O . VAL A 1 86 ? -9.633 -8.549 10.620 1.00 89.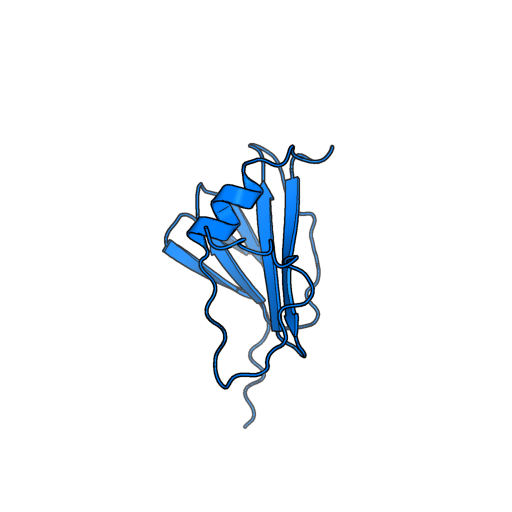44 86 VAL A O 1
ATOM 639 N N . ASP A 1 87 ? -11.359 -7.474 9.666 1.0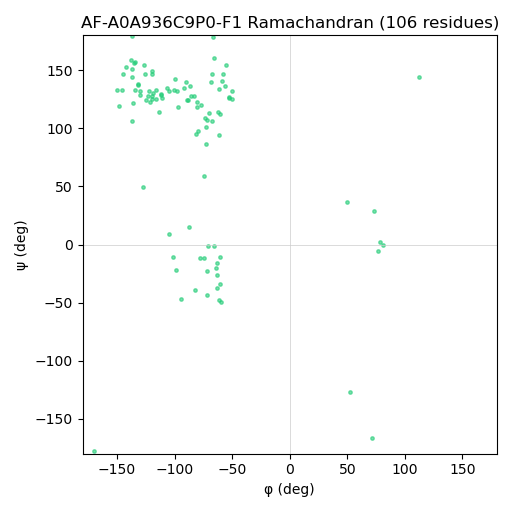0 86.56 87 ASP A N 1
ATOM 640 C CA . ASP A 1 87 ? -12.430 -8.190 10.382 1.00 86.56 87 ASP A CA 1
ATOM 641 C C . ASP A 1 87 ? -12.208 -8.272 11.911 1.00 86.56 87 ASP A C 1
ATOM 643 O O . ASP A 1 87 ? -12.499 -9.277 12.556 1.00 86.56 87 ASP A O 1
ATOM 647 N N . GLY A 1 88 ? -11.661 -7.201 12.500 1.00 87.44 88 GLY A N 1
ATOM 648 C CA . GLY A 1 88 ? -11.367 -7.111 13.935 1.00 87.44 88 GLY A CA 1
ATOM 649 C C . GLY A 1 88 ? -10.100 -7.848 14.390 1.00 87.44 88 GLY A C 1
ATOM 650 O O . GLY A 1 88 ? -9.787 -7.824 15.579 1.00 87.44 88 GLY A O 1
ATOM 651 N N . VAL A 1 89 ? -9.352 -8.468 13.475 1.00 89.56 89 VAL A N 1
ATOM 652 C CA . VAL A 1 89 ? -8.083 -9.150 13.758 1.00 89.56 89 VAL A CA 1
ATOM 653 C C . VAL A 1 89 ? -6.914 -8.303 13.267 1.00 89.56 89 VAL A C 1
ATOM 655 O O . VAL A 1 89 ? -6.913 -7.821 12.136 1.00 89.56 89 VAL A O 1
ATOM 658 N N . VAL A 1 90 ? -5.905 -8.131 14.122 1.00 93.69 90 VAL A N 1
ATOM 659 C CA . VAL A 1 90 ? -4.688 -7.374 13.811 1.00 93.69 90 VAL A CA 1
ATOM 660 C C . VAL A 1 90 ? -3.550 -8.328 13.462 1.00 93.69 90 VAL A C 1
ATOM 662 O O . VAL A 1 90 ? -3.289 -9.298 14.173 1.00 93.69 90 VAL A O 1
ATOM 665 N N . HIS A 1 91 ? -2.851 -8.021 12.374 1.00 92.31 91 HIS A N 1
ATOM 666 C CA . HIS A 1 91 ? -1.678 -8.742 11.903 1.00 92.31 91 HIS A CA 1
ATOM 667 C C . HIS A 1 91 ? -0.477 -7.804 11.804 1.00 92.31 91 HIS A C 1
ATOM 669 O O . HIS A 1 91 ? -0.563 -6.747 11.178 1.00 92.31 91 HIS A O 1
ATOM 675 N N . ASP A 1 92 ? 0.667 -8.223 12.340 1.00 94.75 92 ASP A N 1
ATOM 676 C CA . ASP A 1 92 ? 1.933 -7.535 12.099 1.00 94.75 92 ASP A CA 1
ATOM 677 C C . ASP A 1 92 ? 2.468 -7.882 10.708 1.00 94.75 92 ASP A C 1
ATOM 679 O O . ASP A 1 92 ? 2.761 -9.043 10.393 1.00 94.75 92 ASP A O 1
ATOM 683 N N . LEU A 1 93 ? 2.635 -6.859 9.872 1.00 94.31 93 LEU A N 1
ATOM 684 C CA . LEU A 1 93 ? 3.239 -6.983 8.553 1.00 94.31 93 LEU A CA 1
ATOM 685 C C . LEU A 1 93 ? 4.590 -6.276 8.528 1.00 94.31 93 LEU A C 1
ATOM 687 O O . LEU A 1 93 ? 4.723 -5.118 8.913 1.00 94.31 93 LEU A O 1
ATOM 691 N N . GLY A 1 94 ? 5.595 -6.998 8.044 1.00 93.62 94 GLY A N 1
ATOM 692 C CA . GLY A 1 94 ? 6.933 -6.493 7.757 1.00 93.62 94 GLY A CA 1
ATOM 693 C C . GLY A 1 94 ? 7.430 -7.044 6.421 1.00 93.62 94 GLY A C 1
ATOM 694 O O . GLY A 1 94 ? 6.708 -7.823 5.786 1.00 93.62 94 GLY A O 1
ATOM 695 N N . PRO A 1 95 ? 8.648 -6.680 5.990 1.00 92.31 95 PRO A N 1
ATOM 696 C CA . PRO A 1 95 ? 9.129 -6.983 4.651 1.00 92.31 95 PRO A CA 1
ATOM 697 C C . PRO A 1 95 ? 9.079 -8.483 4.357 1.00 92.31 95 PRO A C 1
ATOM 699 O O . PRO A 1 95 ? 9.418 -9.308 5.209 1.00 92.31 95 PRO A O 1
ATOM 702 N N . GLY A 1 96 ? 8.610 -8.840 3.161 1.00 86.94 96 GLY A N 1
ATOM 703 C CA . GLY A 1 96 ? 8.469 -10.237 2.732 1.00 86.94 96 GLY A CA 1
ATOM 704 C C . GLY A 1 96 ? 7.211 -10.949 3.243 1.00 86.94 96 GLY A C 1
ATOM 705 O O . GLY A 1 96 ? 6.990 -12.107 2.891 1.00 86.94 96 GLY A O 1
ATOM 706 N N . ARG A 1 97 ? 6.353 -10.281 4.026 1.00 87.38 97 ARG A N 1
ATOM 707 C CA . ARG A 1 97 ? 5.035 -10.807 4.412 1.00 87.38 97 ARG A CA 1
ATOM 708 C C . ARG A 1 97 ? 3.936 -10.206 3.543 1.00 87.38 97 ARG A C 1
ATOM 710 O O . ARG A 1 97 ? 3.956 -9.019 3.219 1.00 87.38 97 ARG A O 1
ATOM 717 N N . SER A 1 98 ? 2.953 -11.034 3.206 1.00 87.00 98 SER A N 1
ATOM 718 C CA . SER A 1 98 ? 1.718 -10.607 2.553 1.00 87.00 98 SER A CA 1
ATOM 719 C C . SER A 1 98 ? 0.504 -11.083 3.345 1.00 87.00 98 SER A C 1
ATOM 721 O O . SER A 1 98 ? 0.532 -12.143 3.971 1.00 87.00 98 SER A O 1
ATOM 723 N N . SER A 1 99 ? -0.549 -10.274 3.328 1.00 86.44 99 SER A N 1
ATOM 724 C CA . SER A 1 99 ? -1.877 -10.618 3.825 1.00 86.44 99 SER A CA 1
ATOM 725 C C . SER A 1 99 ? -2.876 -10.511 2.682 1.00 86.44 99 SER A C 1
ATOM 727 O O . SER A 1 99 ? -2.735 -9.661 1.801 1.00 86.44 99 SER A O 1
ATOM 729 N N . ARG A 1 100 ? -3.896 -11.365 2.694 1.00 85.19 100 ARG A N 1
ATOM 730 C CA . ARG A 1 100 ? -5.018 -11.316 1.758 1.00 85.19 100 ARG A CA 1
ATOM 731 C C . ARG A 1 100 ? -6.298 -11.098 2.551 1.00 85.19 100 ARG A C 1
ATOM 733 O O . ARG A 1 100 ? -6.561 -11.832 3.497 1.00 85.19 100 ARG A O 1
ATOM 740 N N . SER A 1 101 ? -7.101 -10.131 2.124 1.00 79.00 101 SER A N 1
ATOM 741 C CA . SER A 1 101 ? -8.408 -9.808 2.700 1.00 79.00 101 SER A CA 1
ATOM 742 C C . SER A 1 101 ? -9.511 -9.964 1.648 1.00 79.00 101 SER A C 1
ATOM 744 O O . SER A 1 101 ? -9.270 -9.779 0.455 1.00 79.00 101 SER A O 1
ATOM 746 N N . GLY A 1 102 ? -10.719 -10.330 2.085 1.00 69.94 102 GLY A N 1
ATOM 747 C CA . GLY A 1 102 ? -11.896 -10.569 1.245 1.00 69.94 102 GLY A CA 1
ATOM 748 C C . GLY A 1 102 ? -12.341 -12.037 1.214 1.00 69.94 102 GLY A C 1
ATOM 749 O O . GLY A 1 102 ? -11.524 -12.960 1.229 1.00 69.94 102 GLY A O 1
ATOM 750 N N . ARG A 1 103 ? -13.661 -12.267 1.150 1.00 55.69 103 ARG A N 1
ATOM 751 C CA . ARG A 1 103 ? -14.242 -13.621 1.072 1.00 55.69 103 ARG A CA 1
ATOM 752 C C . ARG A 1 103 ? -13.775 -14.333 -0.202 1.00 55.69 103 ARG A C 1
ATOM 754 O O . ARG A 1 103 ? -13.820 -13.771 -1.295 1.00 55.69 103 ARG A O 1
ATOM 761 N N . THR A 1 104 ? -13.350 -15.590 -0.081 1.00 47.34 104 THR A N 1
ATOM 762 C CA . THR A 1 104 ? -13.185 -16.480 -1.237 1.00 47.34 104 THR A CA 1
ATOM 763 C C . THR A 1 104 ? -14.561 -16.776 -1.819 1.00 47.34 104 THR A C 1
ATOM 765 O O . THR A 1 104 ? -15.318 -17.550 -1.238 1.00 47.34 104 THR A O 1
ATOM 768 N N . TYR A 1 105 ? -14.889 -16.194 -2.972 1.00 40.53 105 TYR A N 1
ATOM 769 C CA . TYR A 1 105 ? -15.911 -16.782 -3.833 1.00 40.53 105 TYR A CA 1
ATOM 770 C C . TYR A 1 105 ? -15.300 -18.035 -4.460 1.00 40.53 105 TYR A C 1
ATOM 772 O O . TYR A 1 105 ? -14.678 -17.983 -5.515 1.00 40.53 105 TYR A O 1
ATOM 780 N N . GLY A 1 106 ? -15.399 -19.154 -3.743 1.00 33.62 106 GLY A N 1
ATOM 781 C CA . GLY A 1 106 ? -15.236 -20.467 -4.345 1.00 33.62 106 GLY A CA 1
ATOM 782 C C . GLY A 1 106 ? -16.487 -20.750 -5.160 1.00 33.62 106 GLY A C 1
ATOM 783 O O . GLY A 1 106 ? -17.562 -20.940 -4.592 1.00 33.62 106 GLY A O 1
ATOM 784 N N . THR A 1 107 ? -16.363 -20.739 -6.481 1.00 38.75 107 THR A N 1
ATOM 785 C CA . THR A 1 107 ? -17.322 -21.420 -7.348 1.00 38.75 107 THR A CA 1
ATOM 786 C C . THR A 1 107 ? -17.261 -22.907 -7.005 1.00 38.75 107 THR A C 1
ATOM 788 O O . THR A 1 107 ? -16.208 -23.528 -7.158 1.00 38.75 107 THR A O 1
ATOM 791 N N . ARG A 1 108 ? -18.362 -23.436 -6.462 1.00 37.31 108 ARG A N 1
ATOM 792 C CA . ARG A 1 108 ? -18.677 -24.862 -6.581 1.00 37.31 108 ARG A CA 1
ATOM 793 C C . ARG A 1 108 ? -18.937 -25.207 -8.039 1.00 37.31 108 ARG A C 1
ATOM 795 O O . ARG A 1 108 ? -19.422 -24.303 -8.757 1.00 37.31 108 ARG A O 1
#

Nearest PDB structures (foldseek):
  6b8w-assembly1_B  TM=8.092E-01  e=1.347E-01  Enterobacter cloacae subsp. cloacae ATCC 13047
  2ozj-assembly2_B-3  TM=8.507E-01  e=4.352E+00  Desulfitobacterium hafniense DCB-2

Solvent-accessible surface area (backbone atoms only — not comparable to full-atom values): 7367 Å² total; per-residue (Å²): 138,82,84,79,75,82,74,65,57,78,74,76,75,82,87,56,102,70,87,87,78,65,62,66,62,54,46,60,68,48,73,76,54,76,57,45,102,64,28,36,40,76,47,66,61,41,76,54,93,94,49,71,43,67,52,73,49,65,43,94,94,32,70,81,74,94,74,86,68,100,55,68,46,75,51,66,32,77,68,66,73,48,80,46,75,54,97,91,44,78,41,87,36,32,58,89,37,72,50,78,49,64,84,81,83,72,81,127